Protein AF-A0A1W9RNM9-F1 (afdb_monomer_lite)

pLDDT: mean 80.74, std 15.36, range [33.16, 95.94]

Sequence (85 aa):
MGVPSFYWHLPIFFNIFQWDVDFFLDPQIGDEFEILFQREFESGIGKFCGYGKILYAAYHGRKNDFYAFFFITRLRKMGTALWIL

Foldseek 3Di:
DDDPLVVPCVVVLCVVCVVPDDPVPFDDPPKDKDWDWAFDADDDPRHTPHTDDTQKIWIRGPVDIDIDGDDDDDDDPDDDPPPDD

Structure (mmCIF, N/CA/C/O backbone):
data_AF-A0A1W9RNM9-F1
#
_entry.id   AF-A0A1W9RNM9-F1
#
loop_
_atom_site.group_PDB
_atom_site.id
_atom_site.type_symbol
_atom_site.label_atom_id
_atom_site.label_alt_id
_atom_site.label_comp_id
_atom_site.label_asym_id
_atom_site.label_entity_id
_atom_site.label_seq_id
_atom_site.pdbx_PDB_ins_code
_atom_site.Cartn_x
_atom_site.Cartn_y
_atom_site.Cartn_z
_atom_site.occupancy
_atom_si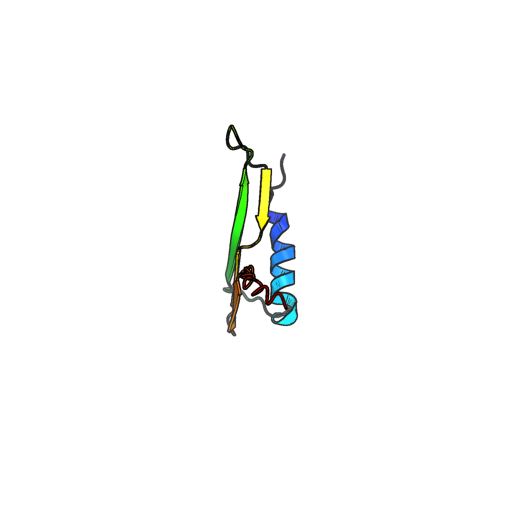te.B_iso_or_equiv
_atom_site.auth_seq_id
_atom_site.auth_comp_id
_atom_site.auth_asym_id
_atom_site.auth_atom_id
_atom_site.pdbx_PDB_model_num
ATOM 1 N N . MET A 1 1 ? 11.229 18.481 -15.572 1.00 33.16 1 MET A N 1
ATOM 2 C CA . MET A 1 1 ? 11.124 18.147 -14.136 1.00 33.16 1 MET A CA 1
ATOM 3 C C . MET A 1 1 ? 10.111 17.026 -14.006 1.00 33.16 1 MET A C 1
ATOM 5 O O . MET A 1 1 ? 8.929 17.273 -14.190 1.00 33.16 1 MET A O 1
ATOM 9 N N . GLY A 1 2 ? 10.576 15.784 -13.849 1.00 41.50 2 GLY A N 1
ATOM 10 C CA . GLY A 1 2 ? 9.688 14.633 -13.702 1.00 41.50 2 GLY A CA 1
ATOM 11 C C . GLY A 1 2 ? 9.037 14.679 -12.328 1.00 41.50 2 GLY A C 1
ATOM 12 O O . GLY A 1 2 ? 9.741 14.677 -11.321 1.00 41.50 2 GLY A O 1
ATOM 13 N N . VAL A 1 3 ? 7.711 14.761 -12.292 1.00 46.50 3 VAL A N 1
ATOM 14 C CA . VAL A 1 3 ? 6.936 14.537 -11.069 1.00 46.50 3 VAL A CA 1
ATOM 15 C C . VAL A 1 3 ? 7.366 13.171 -10.516 1.00 46.50 3 VAL A C 1
ATOM 17 O O . VAL A 1 3 ? 7.442 12.226 -11.310 1.00 46.50 3 VAL A O 1
ATOM 20 N N . PRO A 1 4 ? 7.707 13.024 -9.221 1.00 46.25 4 PRO A N 1
ATOM 21 C CA . PRO A 1 4 ? 8.084 11.726 -8.683 1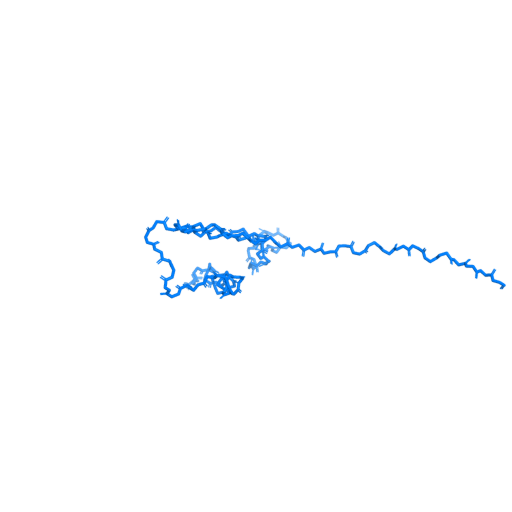.00 46.25 4 PRO A CA 1
ATOM 22 C C . PRO A 1 4 ? 6.975 10.720 -8.991 1.00 46.25 4 PRO A C 1
ATOM 24 O O . PRO A 1 4 ? 5.835 10.895 -8.567 1.00 46.25 4 PRO A O 1
ATOM 27 N N . SER A 1 5 ? 7.318 9.668 -9.736 1.00 53.62 5 SER A N 1
ATOM 28 C CA . SER A 1 5 ? 6.397 8.627 -10.223 1.00 53.62 5 SER A CA 1
ATOM 29 C C . SER A 1 5 ? 5.638 7.893 -9.090 1.00 53.62 5 SER A C 1
ATOM 31 O O .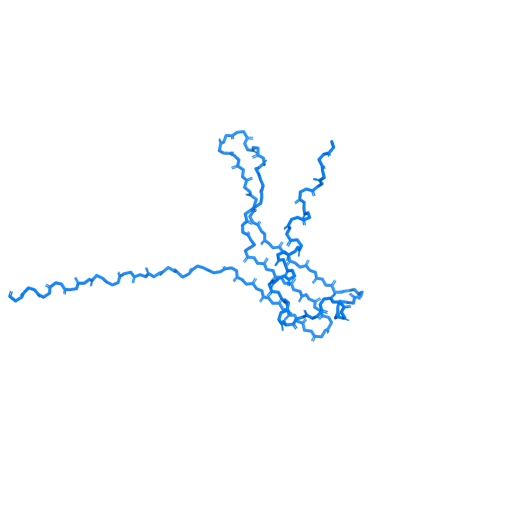 SER A 1 5 ? 4.779 7.057 -9.329 1.00 53.62 5 SER A O 1
ATOM 33 N N . PHE A 1 6 ? 5.931 8.196 -7.824 1.00 52.69 6 PHE A N 1
ATOM 34 C CA . PHE A 1 6 ? 5.367 7.544 -6.643 1.00 52.69 6 PHE A CA 1
ATOM 35 C C . PHE A 1 6 ? 3.846 7.740 -6.470 1.00 52.69 6 PHE A C 1
ATOM 37 O O . PHE A 1 6 ? 3.184 6.898 -5.869 1.00 52.69 6 PHE A O 1
ATOM 44 N N . TYR A 1 7 ? 3.263 8.805 -7.032 1.00 54.19 7 TYR A N 1
ATOM 45 C CA . TYR A 1 7 ? 1.841 9.139 -6.845 1.00 54.19 7 TYR A CA 1
ATOM 46 C C . TYR A 1 7 ? 0.845 8.196 -7.545 1.00 54.19 7 TYR A C 1
ATOM 48 O O . TYR A 1 7 ? -0.356 8.303 -7.307 1.00 54.19 7 TYR A O 1
ATOM 56 N N . TRP A 1 8 ? 1.307 7.244 -8.361 1.00 56.59 8 TRP A N 1
ATOM 57 C CA . TRP A 1 8 ? 0.421 6.342 -9.109 1.00 56.59 8 TRP A CA 1
ATOM 58 C C . TRP A 1 8 ? -0.098 5.135 -8.303 1.00 56.59 8 TRP A C 1
ATOM 60 O O . TRP A 1 8 ? -1.076 4.520 -8.722 1.00 56.59 8 TRP A O 1
ATOM 70 N N . HIS A 1 9 ? 0.482 4.811 -7.136 1.00 58.50 9 HIS A N 1
ATOM 71 C CA . HIS A 1 9 ? 0.047 3.653 -6.326 1.00 58.50 9 HIS A CA 1
ATOM 72 C C . HIS A 1 9 ? -0.839 3.983 -5.139 1.00 58.50 9 HIS A C 1
ATOM 74 O O . HIS A 1 9 ? -1.607 3.120 -4.721 1.00 58.50 9 HIS A O 1
ATOM 80 N N . LEU A 1 10 ? -0.772 5.209 -4.620 1.00 61.38 10 LEU A N 1
ATOM 81 C CA . LEU A 1 10 ? -1.647 5.630 -3.527 1.00 61.38 10 LEU A CA 1
ATOM 82 C C . LEU A 1 10 ? -3.137 5.425 -3.872 1.00 61.38 10 LEU A C 1
ATOM 84 O O . LEU A 1 10 ? -3.838 4.845 -3.048 1.00 61.38 10 LEU A O 1
ATOM 88 N N . PRO A 1 11 ? -3.627 5.739 -5.094 1.00 68.19 11 PRO A N 1
ATOM 89 C CA . PRO A 1 11 ? -5.020 5.462 -5.460 1.00 68.19 11 PRO A CA 1
ATOM 90 C C . PRO A 1 11 ? -5.372 3.968 -5.448 1.00 68.19 11 PRO A C 1
ATOM 92 O O . PRO A 1 11 ? -6.496 3.593 -5.126 1.00 68.19 11 PRO A O 1
ATOM 95 N N . ILE A 1 12 ? -4.415 3.104 -5.804 1.00 75.56 12 ILE A N 1
ATOM 96 C CA . ILE A 1 12 ? -4.621 1.651 -5.858 1.00 75.56 12 ILE A CA 1
ATOM 97 C C . ILE A 1 12 ? -4.658 1.076 -4.440 1.00 75.56 12 ILE A C 1
ATOM 99 O O . ILE A 1 12 ? -5.482 0.211 -4.165 1.00 75.56 12 ILE A O 1
ATOM 103 N N . PHE A 1 13 ? -3.824 1.588 -3.531 1.00 81.69 13 PHE A N 1
ATOM 104 C CA . PHE A 1 13 ? -3.866 1.226 -2.115 1.00 81.69 13 PHE A CA 1
ATOM 105 C C . PHE A 1 13 ? -5.238 1.507 -1.498 1.00 81.69 13 PHE A C 1
ATOM 107 O O . PHE A 1 13 ? -5.836 0.612 -0.906 1.00 81.69 13 PHE A O 1
ATOM 114 N N . PHE A 1 14 ? -5.770 2.718 -1.701 1.00 83.00 14 PHE A N 1
ATOM 115 C CA . PHE A 1 14 ? -7.099 3.076 -1.201 1.00 83.00 14 PHE A CA 1
ATOM 116 C C . PHE A 1 14 ? -8.179 2.126 -1.730 1.00 83.00 14 PHE A C 1
ATOM 118 O O . PHE A 1 14 ? -9.055 1.713 -0.981 1.00 83.00 14 PHE A O 1
ATOM 125 N N . ASN A 1 15 ? -8.083 1.712 -2.996 1.00 84.44 15 ASN A N 1
ATOM 126 C CA . ASN A 1 15 ? -9.033 0.783 -3.610 1.00 84.44 15 ASN A CA 1
ATOM 127 C C . ASN A 1 15 ? -9.014 -0.615 -2.955 1.00 84.44 15 ASN A C 1
ATOM 129 O O . ASN A 1 15 ? -10.069 -1.232 -2.820 1.00 84.44 15 ASN A O 1
ATOM 133 N N . ILE A 1 16 ? -7.840 -1.091 -2.514 1.00 89.50 16 ILE A N 1
ATOM 134 C CA . ILE A 1 16 ? -7.676 -2.405 -1.864 1.00 89.50 16 ILE A CA 1
ATOM 135 C C . ILE A 1 16 ? -8.459 -2.480 -0.546 1.00 89.50 16 ILE A C 1
ATOM 137 O O . ILE A 1 16 ? -9.085 -3.501 -0.283 1.00 89.50 16 ILE A O 1
ATOM 141 N N . PHE A 1 17 ? -8.450 -1.409 0.249 1.00 90.62 17 PHE A N 1
ATOM 142 C CA . PHE A 1 17 ? -9.008 -1.397 1.608 1.00 90.62 17 PHE A CA 1
ATOM 143 C C . PHE A 1 17 ? -10.307 -0.594 1.755 1.00 90.62 17 PHE A C 1
ATOM 145 O O . PHE A 1 17 ? -10.849 -0.527 2.852 1.00 90.62 17 PHE A O 1
ATOM 152 N N . GLN A 1 18 ? -10.837 0.001 0.679 1.0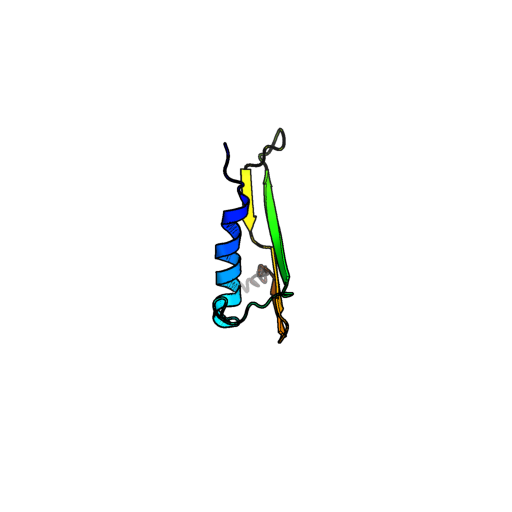0 86.69 18 GLN A N 1
ATOM 153 C CA . GLN A 1 18 ? -12.024 0.876 0.733 1.00 86.69 18 GLN A CA 1
ATOM 154 C C . GLN A 1 18 ? -13.264 0.232 1.373 1.00 86.69 18 GLN A C 1
ATOM 156 O O . GLN A 1 18 ? -14.160 0.936 1.823 1.00 86.69 18 GLN A O 1
ATOM 161 N N . TRP A 1 19 ? -13.358 -1.100 1.334 1.00 86.50 19 TRP A N 1
ATOM 162 C CA . TRP A 1 19 ? -14.491 -1.837 1.890 1.00 86.50 19 TRP A CA 1
ATOM 163 C C . TRP A 1 19 ? -14.390 -1.989 3.409 1.00 86.50 19 TRP A C 1
ATOM 165 O O . TRP A 1 19 ? -15.416 -2.120 4.071 1.00 86.50 19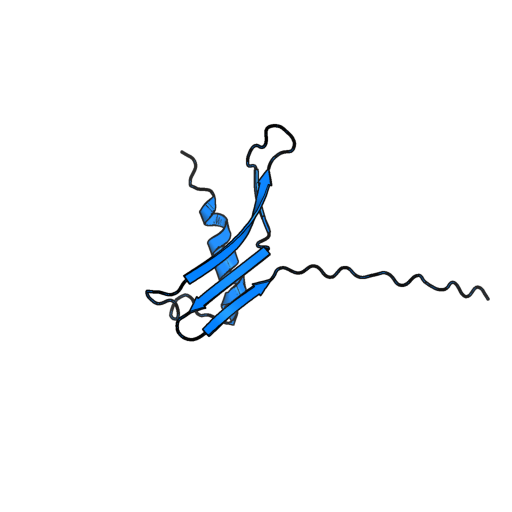 TRP A O 1
ATOM 175 N N . ASP A 1 20 ? -13.168 -1.959 3.942 1.00 88.50 20 ASP A N 1
ATOM 176 C CA . ASP A 1 20 ? -12.858 -2.257 5.340 1.00 88.50 20 ASP A CA 1
ATOM 177 C C . ASP A 1 20 ? -12.466 -1.007 6.145 1.00 88.50 20 ASP A C 1
ATOM 179 O O . ASP A 1 20 ? -12.601 -1.001 7.369 1.00 88.50 20 ASP A O 1
ATOM 183 N N . VAL A 1 21 ? -11.991 0.049 5.472 1.00 87.56 21 VAL A N 1
ATOM 184 C CA . VAL A 1 21 ? -11.468 1.277 6.087 1.00 87.56 21 VAL A CA 1
ATOM 185 C C . VAL A 1 21 ? -12.058 2.509 5.405 1.00 87.56 21 VAL A C 1
ATOM 187 O O . VAL A 1 21 ? -11.927 2.683 4.189 1.00 87.56 21 VAL A O 1
ATOM 190 N N . ASP A 1 22 ? -12.642 3.414 6.192 1.00 88.88 22 ASP A N 1
ATOM 191 C CA . ASP A 1 22 ? -13.038 4.737 5.714 1.00 88.88 22 ASP A CA 1
ATOM 192 C C . ASP A 1 22 ? -11.851 5.698 5.832 1.00 88.88 22 ASP A C 1
ATOM 194 O O . ASP A 1 22 ? -11.612 6.328 6.863 1.00 88.88 22 ASP A O 1
ATOM 198 N N . PHE A 1 23 ? -11.096 5.846 4.746 1.00 86.00 23 PHE A N 1
ATOM 199 C CA . PHE A 1 23 ? -9.896 6.686 4.722 1.00 86.00 23 PHE A CA 1
ATOM 200 C C . PHE A 1 23 ? -10.144 8.191 4.906 1.00 86.00 23 PHE A C 1
ATOM 202 O O . PHE A 1 23 ? -9.178 8.944 5.040 1.00 86.00 23 PHE A O 1
ATOM 209 N N . PHE A 1 24 ? -11.398 8.651 4.929 1.00 87.19 24 PHE A N 1
ATOM 210 C CA . PHE A 1 24 ? -11.720 10.035 5.280 1.00 87.19 24 PHE A CA 1
ATOM 211 C C . PHE A 1 24 ? -11.886 10.240 6.790 1.00 87.19 24 PHE A C 1
ATOM 213 O O . PHE A 1 24 ? -11.775 11.378 7.251 1.00 87.19 24 PHE A O 1
ATOM 220 N N . LEU A 1 25 ? -12.151 9.175 7.552 1.00 89.31 25 LEU A N 1
ATOM 221 C CA . LEU A 1 25 ? -12.499 9.252 8.976 1.00 89.31 25 LEU A CA 1
ATOM 222 C C . LEU A 1 25 ? -11.552 8.468 9.887 1.00 89.31 25 LEU A C 1
ATOM 224 O O . LEU A 1 25 ? -11.301 8.892 11.015 1.00 89.31 25 LEU A O 1
ATOM 228 N N . ASP A 1 26 ? -11.060 7.324 9.424 1.00 89.31 26 ASP A N 1
ATOM 229 C CA . ASP A 1 26 ? -10.297 6.384 10.240 1.00 89.31 26 ASP A CA 1
ATOM 230 C C . ASP A 1 26 ? -8.817 6.760 10.435 1.00 89.31 26 ASP A C 1
ATOM 232 O O . ASP A 1 26 ? -8.351 6.587 11.566 1.00 89.31 26 ASP A O 1
ATOM 236 N N . PRO A 1 27 ? -8.083 7.307 9.436 1.00 90.69 27 PRO A N 1
ATOM 237 C CA . PRO A 1 27 ? -6.667 7.626 9.595 1.00 90.69 27 PRO A CA 1
ATOM 238 C C . PRO A 1 27 ? -6.390 8.644 10.704 1.00 90.69 27 PRO A C 1
ATOM 240 O O . PRO A 1 27 ? -6.919 9.758 10.714 1.00 90.69 27 PRO A O 1
ATOM 243 N N . GLN A 1 28 ? -5.498 8.277 11.619 1.00 92.06 28 GLN A N 1
ATOM 244 C CA . GLN A 1 28 ? -5.056 9.095 12.745 1.00 92.06 28 GLN A CA 1
ATOM 245 C C . GLN A 1 28 ? -3.543 9.318 12.711 1.00 92.06 28 GLN A C 1
ATOM 247 O O . GLN A 1 28 ? -2.780 8.611 12.053 1.00 92.06 28 GLN A O 1
ATOM 252 N N . ILE A 1 29 ? -3.091 10.332 13.453 1.00 92.56 29 ILE A N 1
ATOM 253 C CA . ILE A 1 29 ? -1.660 10.562 13.661 1.00 92.56 29 ILE A CA 1
ATOM 254 C C . ILE A 1 29 ? -1.063 9.326 14.339 1.00 92.56 29 ILE A C 1
ATOM 256 O O . ILE A 1 29 ? -1.474 8.971 15.444 1.00 92.56 29 ILE A O 1
ATOM 260 N N . GLY A 1 30 ? -0.066 8.729 13.688 1.00 92.50 30 GLY A N 1
ATOM 261 C CA . GLY A 1 30 ? 0.631 7.537 14.168 1.00 92.50 30 GLY A CA 1
ATOM 262 C C . GLY A 1 30 ? 0.238 6.247 13.455 1.00 92.50 30 GLY A C 1
ATOM 263 O O . GLY A 1 30 ? 0.921 5.252 13.660 1.00 92.50 30 GLY A O 1
ATOM 264 N N . ASP A 1 31 ? -0.797 6.259 12.611 1.00 93.69 31 ASP A N 1
ATOM 265 C CA . ASP A 1 31 ? -1.077 5.117 11.744 1.00 93.69 31 ASP A CA 1
ATOM 266 C C . ASP A 1 31 ? -0.024 5.004 10.631 1.00 93.69 31 ASP A C 1
ATOM 268 O O . ASP A 1 31 ? 0.502 6.012 10.138 1.00 93.69 31 ASP A O 1
ATOM 272 N N . GLU A 1 32 ? 0.249 3.774 10.200 1.00 92.94 32 GLU A N 1
ATOM 273 C CA . GLU A 1 32 ? 1.278 3.477 9.203 1.00 92.94 32 GLU A CA 1
ATOM 274 C C . GLU A 1 32 ? 0.700 2.781 7.967 1.00 92.94 32 GLU A C 1
ATOM 276 O O . GLU A 1 32 ? -0.191 1.934 8.041 1.00 92.94 32 GLU A O 1
ATOM 281 N N . PHE A 1 33 ? 1.244 3.139 6.804 1.00 91.25 33 PHE A N 1
ATOM 282 C CA . PHE A 1 33 ? 0.893 2.549 5.516 1.00 91.25 33 PHE A CA 1
ATOM 283 C C . PHE A 1 33 ? 2.116 1.844 4.936 1.00 91.25 33 PHE A C 1
ATOM 285 O O . PHE A 1 33 ? 3.138 2.479 4.664 1.00 91.25 33 PHE A O 1
ATOM 292 N N . GLU A 1 34 ? 1.999 0.545 4.681 1.00 92.88 34 GLU A N 1
ATOM 293 C CA . GLU A 1 34 ? 3.051 -0.258 4.063 1.00 92.88 34 GLU A CA 1
ATOM 294 C C . GLU A 1 34 ? 2.618 -0.747 2.684 1.00 92.88 34 GLU A C 1
ATOM 296 O O . GLU A 1 34 ? 1.514 -1.259 2.503 1.00 92.88 34 GLU A O 1
ATOM 301 N N . ILE A 1 35 ? 3.502 -0.625 1.689 1.00 91.00 35 ILE A N 1
ATOM 302 C CA . ILE A 1 35 ? 3.236 -1.097 0.325 1.00 91.00 35 ILE A CA 1
ATOM 303 C C . ILE A 1 35 ? 4.499 -1.732 -0.253 1.00 91.00 35 ILE A C 1
ATOM 305 O O . ILE A 1 35 ? 5.548 -1.094 -0.343 1.00 91.00 35 ILE A O 1
ATOM 309 N N . LEU A 1 36 ? 4.374 -2.970 -0.730 1.00 92.62 36 LEU A N 1
ATOM 310 C CA . LEU A 1 36 ? 5.372 -3.644 -1.555 1.00 92.62 36 LEU A CA 1
ATOM 311 C C . LEU A 1 36 ? 4.846 -3.752 -2.983 1.00 92.62 36 LEU A C 1
ATOM 313 O O . LEU A 1 36 ? 3.799 -4.350 -3.226 1.00 92.62 36 LEU A O 1
ATOM 317 N N . PHE A 1 37 ? 5.592 -3.224 -3.947 1.00 91.12 37 PHE A N 1
ATOM 318 C CA . PHE A 1 37 ? 5.201 -3.222 -5.354 1.00 91.12 37 PHE A CA 1
ATOM 319 C C . PHE A 1 37 ? 6.376 -3.566 -6.267 1.00 91.12 37 PHE A C 1
ATOM 321 O O . PHE A 1 37 ? 7.548 -3.436 -5.907 1.00 91.12 37 PHE A O 1
ATOM 328 N N . GLN A 1 38 ? 6.053 -4.000 -7.480 1.00 90.19 38 GLN A N 1
ATOM 329 C CA . GLN A 1 38 ? 7.039 -4.299 -8.509 1.00 90.19 38 GLN A CA 1
ATOM 330 C C . GLN A 1 38 ? 7.544 -3.014 -9.166 1.00 90.19 38 GLN A C 1
ATOM 332 O O . GLN A 1 38 ? 6.759 -2.151 -9.554 1.00 90.19 38 GLN A O 1
ATOM 337 N N . ARG A 1 39 ? 8.863 -2.909 -9.339 1.00 88.56 39 ARG A N 1
ATOM 338 C CA . ARG A 1 39 ? 9.493 -1.925 -10.227 1.00 88.56 39 ARG A CA 1
ATOM 339 C C . ARG A 1 39 ? 9.882 -2.628 -11.515 1.00 88.56 39 ARG A C 1
ATOM 341 O O . ARG A 1 39 ? 10.538 -3.665 -11.466 1.00 88.56 39 ARG A O 1
ATOM 348 N N . GLU A 1 40 ? 9.481 -2.062 -12.640 1.00 87.69 40 GLU A N 1
ATOM 349 C CA . GLU A 1 40 ? 9.773 -2.600 -13.960 1.00 87.69 40 GLU A CA 1
ATOM 350 C C . GLU A 1 40 ? 10.924 -1.824 -14.593 1.00 87.69 40 GLU A C 1
ATOM 352 O O . GLU A 1 40 ? 10.981 -0.590 -14.547 1.00 87.69 40 GLU A O 1
ATOM 357 N N . PHE A 1 41 ? 11.854 -2.573 -15.175 1.00 87.38 41 PHE A N 1
ATOM 358 C CA . PHE A 1 41 ? 13.043 -2.047 -15.824 1.00 87.38 41 PHE A CA 1
ATOM 359 C C . PHE A 1 41 ? 13.164 -2.640 -17.222 1.00 87.38 41 PHE A C 1
ATOM 361 O O . PHE A 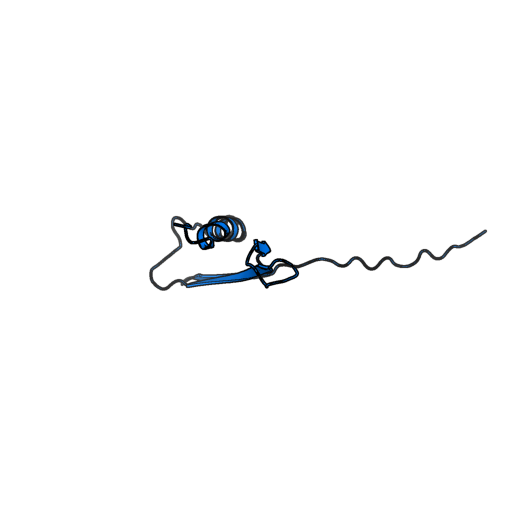1 41 ? 12.851 -3.810 -17.448 1.00 87.38 41 PHE A O 1
ATOM 368 N N . GLU A 1 42 ? 13.643 -1.825 -18.150 1.00 86.50 42 GLU A N 1
ATOM 369 C CA . GLU A 1 42 ? 13.894 -2.224 -19.526 1.00 86.50 42 GLU A CA 1
ATOM 370 C C . GLU A 1 42 ? 15.015 -3.265 -19.555 1.00 86.50 42 GLU A C 1
ATOM 372 O O . GLU A 1 42 ? 16.050 -3.114 -18.895 1.00 86.50 42 GLU A O 1
ATOM 377 N N . SER A 1 43 ? 14.823 -4.314 -20.356 1.00 75.81 43 SER A N 1
ATOM 378 C CA . SER A 1 43 ? 15.869 -5.299 -20.620 1.00 75.81 43 SER A CA 1
ATOM 379 C C . SER A 1 43 ? 17.031 -4.608 -21.342 1.00 75.81 43 SER A C 1
ATOM 381 O O . SER A 1 43 ? 16.901 -4.230 -22.504 1.00 75.81 43 SER A O 1
ATOM 383 N N . GLY A 1 44 ? 18.157 -4.406 -20.652 1.00 79.69 44 GLY A N 1
ATOM 384 C CA . GLY A 1 44 ? 19.312 -3.663 -21.164 1.00 79.69 44 GLY A CA 1
ATOM 385 C C . GLY A 1 44 ? 20.012 -2.862 -20.067 1.00 79.69 44 GLY A C 1
ATOM 386 O O . GLY A 1 44 ? 20.376 -3.415 -19.036 1.00 79.69 44 GLY A O 1
ATOM 387 N N . ILE A 1 45 ? 20.174 -1.548 -20.268 1.00 75.38 45 ILE A N 1
ATOM 388 C CA . ILE A 1 45 ? 20.880 -0.611 -19.360 1.00 75.38 45 ILE A CA 1
ATOM 389 C C . ILE A 1 45 ? 20.177 -0.460 -17.983 1.00 75.38 45 ILE A C 1
ATOM 391 O O . ILE A 1 45 ? 20.646 0.271 -17.115 1.00 75.38 45 ILE A O 1
ATOM 395 N N . GLY A 1 46 ? 19.069 -1.172 -17.738 1.00 83.56 46 GLY A N 1
ATOM 396 C CA . GLY A 1 46 ? 18.356 -1.135 -16.459 1.00 83.56 46 GLY A CA 1
ATOM 397 C C . GLY A 1 46 ? 17.611 0.181 -16.251 1.00 83.56 46 GLY A C 1
ATOM 398 O O . GLY A 1 46 ? 17.505 0.676 -15.131 1.00 83.56 46 GLY A O 1
ATOM 399 N N . LYS A 1 47 ? 17.113 0.785 -17.335 1.00 87.75 47 LYS A N 1
ATOM 400 C CA . LYS A 1 47 ? 16.320 2.011 -17.257 1.00 87.75 47 LYS A CA 1
ATOM 401 C C . LYS A 1 47 ? 14.968 1.705 -16.614 1.00 87.75 47 LYS A C 1
ATOM 403 O O . LYS A 1 47 ? 14.294 0.761 -17.010 1.00 87.75 47 LYS A O 1
ATOM 408 N N . PHE A 1 48 ? 14.575 2.506 -15.627 1.00 85.88 48 PHE A N 1
ATOM 409 C CA . PHE A 1 48 ? 13.269 2.393 -14.979 1.00 85.88 48 PHE A CA 1
ATOM 410 C C . PHE A 1 48 ? 12.143 2.703 -15.976 1.00 85.88 48 PHE A C 1
ATOM 412 O O . PHE A 1 48 ? 12.121 3.788 -16.563 1.00 85.88 48 PHE A O 1
ATOM 419 N N . CYS A 1 49 ? 11.220 1.759 -16.147 1.00 85.50 49 CYS A N 1
ATOM 420 C CA . CYS A 1 49 ? 10.083 1.863 -17.068 1.00 85.50 49 CYS A CA 1
ATOM 421 C C . CYS A 1 49 ? 8.797 2.260 -16.355 1.00 85.50 49 CYS A C 1
ATOM 423 O O . CYS A 1 49 ? 7.920 2.878 -16.954 1.00 85.50 49 CYS A O 1
ATOM 425 N N . GLY A 1 50 ? 8.688 1.925 -15.074 1.00 82.38 50 GLY A N 1
ATOM 426 C CA . GLY A 1 50 ? 7.490 2.183 -14.305 1.00 82.38 50 GLY A CA 1
ATOM 427 C C . GLY A 1 50 ? 7.319 1.166 -13.200 1.00 82.38 50 GLY A C 1
ATOM 428 O O . GLY A 1 50 ? 8.252 0.483 -12.776 1.00 82.38 50 GLY A O 1
ATOM 429 N N . TYR A 1 51 ? 6.093 1.081 -12.726 1.00 84.31 51 TYR A N 1
ATOM 430 C CA . TYR A 1 51 ? 5.740 0.202 -11.639 1.00 84.31 51 TYR A CA 1
ATOM 431 C C . TYR A 1 51 ? 4.673 -0.787 -12.089 1.00 84.31 51 TYR A C 1
ATOM 433 O O . TYR A 1 51 ? 3.745 -0.425 -12.811 1.00 84.31 51 TYR A O 1
ATOM 441 N N . GLY A 1 52 ? 4.826 -2.026 -11.638 1.00 86.12 52 GLY A N 1
ATOM 442 C CA . GLY A 1 52 ? 3.911 -3.119 -11.914 1.00 86.12 52 GLY A CA 1
ATOM 443 C C . GLY A 1 52 ? 2.909 -3.312 -10.779 1.00 86.12 52 GLY A C 1
ATOM 444 O O . GLY A 1 52 ? 2.330 -2.368 -10.238 1.00 86.12 52 GLY A O 1
ATOM 445 N N . LYS A 1 53 ? 2.695 -4.573 -10.405 1.00 88.81 53 LYS A N 1
ATOM 446 C CA . LYS A 1 53 ? 1.675 -4.959 -9.425 1.00 88.81 53 LYS A CA 1
ATOM 447 C C . LYS A 1 53 ? 2.081 -4.589 -8.000 1.00 88.81 53 LYS A C 1
ATOM 449 O O . LYS A 1 53 ? 3.254 -4.691 -7.635 1.00 88.81 53 LYS A O 1
ATOM 454 N N . ILE A 1 54 ? 1.087 -4.258 -7.177 1.00 90.75 54 ILE A N 1
ATOM 455 C CA . ILE A 1 54 ? 1.220 -4.304 -5.718 1.00 90.75 54 ILE A CA 1
ATOM 456 C C . ILE A 1 54 ? 1.225 -5.779 -5.317 1.00 90.75 54 ILE A C 1
ATOM 458 O O . ILE A 1 54 ? 0.336 -6.529 -5.710 1.00 90.75 54 ILE A O 1
ATOM 462 N N . LEU A 1 55 ? 2.260 -6.196 -4.597 1.00 94.19 55 LEU A N 1
ATOM 463 C CA . LEU A 1 55 ? 2.444 -7.563 -4.111 1.00 94.19 55 LEU A CA 1
ATOM 464 C C . LEU A 1 55 ? 1.915 -7.728 -2.688 1.00 94.19 55 LEU A C 1
ATOM 466 O O . LEU A 1 55 ? 1.405 -8.790 -2.337 1.00 94.19 55 LEU A O 1
ATOM 470 N N . TYR A 1 56 ? 2.041 -6.672 -1.893 1.00 95.06 56 TYR A N 1
ATOM 471 C CA . TYR A 1 56 ? 1.555 -6.607 -0.527 1.00 95.06 56 TYR A CA 1
ATOM 472 C C . TYR A 1 56 ? 1.182 -5.169 -0.180 1.00 95.06 56 TYR A C 1
ATOM 474 O O . TYR A 1 56 ? 1.823 -4.224 -0.649 1.00 95.06 56 TYR A O 1
ATOM 482 N N . ALA A 1 57 ? 0.152 -5.024 0.640 1.00 94.31 57 ALA A N 1
ATOM 483 C CA . ALA A 1 57 ? -0.229 -3.765 1.249 1.00 94.31 57 ALA A CA 1
ATOM 484 C C . ALA A 1 57 ? -0.674 -4.018 2.691 1.00 94.31 57 ALA A C 1
ATOM 486 O O . ALA A 1 57 ? -1.324 -5.031 2.958 1.00 94.31 57 ALA A O 1
ATOM 487 N N . ALA A 1 58 ? -0.357 -3.091 3.589 1.00 95.25 58 ALA A N 1
ATOM 488 C CA . ALA A 1 58 ? -0.910 -3.071 4.930 1.00 95.25 58 ALA A CA 1
ATOM 489 C C . ALA A 1 58 ? -1.239 -1.659 5.403 1.00 95.25 58 ALA A C 1
ATOM 491 O O . ALA A 1 58 ? -0.604 -0.679 5.003 1.00 95.25 58 ALA A O 1
ATOM 492 N N . TYR A 1 59 ? -2.251 -1.590 6.256 1.00 94.50 59 TYR A N 1
ATOM 493 C CA . TYR A 1 59 ? -2.601 -0.421 7.043 1.00 94.50 59 TYR A CA 1
ATOM 494 C C . TYR A 1 59 ? -2.553 -0.830 8.511 1.00 94.50 59 TYR A C 1
ATOM 496 O O . TYR A 1 59 ? -3.336 -1.683 8.930 1.00 94.50 59 TYR A O 1
ATOM 504 N N . HIS A 1 60 ? -1.629 -0.237 9.262 1.00 94.94 60 HIS A N 1
ATOM 505 C CA . HIS A 1 60 ? -1.510 -0.426 10.705 1.00 94.94 60 HIS A CA 1
ATOM 506 C C . HIS A 1 60 ? -2.220 0.734 11.382 1.00 94.94 60 HIS A C 1
ATOM 508 O O . HIS A 1 60 ? -1.671 1.832 11.512 1.00 94.94 60 HIS A O 1
ATOM 514 N N . GLY A 1 61 ? -3.486 0.509 11.718 1.00 91.06 61 GLY A N 1
ATOM 515 C CA . GLY A 1 61 ? -4.336 1.504 12.347 1.00 91.06 61 GLY A CA 1
ATOM 516 C C . GLY A 1 61 ? -4.427 1.275 13.848 1.00 91.06 61 GLY A C 1
ATOM 517 O O . GLY A 1 61 ? -4.392 0.147 14.333 1.00 91.06 61 GLY A O 1
ATOM 518 N N . ARG A 1 62 ? -4.680 2.338 14.614 1.00 86.25 62 ARG A N 1
ATOM 519 C CA . ARG A 1 62 ? -4.875 2.230 16.073 1.00 86.25 62 ARG A CA 1
ATOM 520 C C . ARG A 1 62 ? -5.902 1.171 16.509 1.00 86.25 62 ARG A C 1
ATOM 522 O O . ARG A 1 62 ? -5.785 0.622 17.604 1.00 86.25 62 ARG A O 1
ATOM 529 N N . LYS A 1 63 ? -6.962 0.963 15.718 1.00 85.38 63 LYS A N 1
ATOM 530 C CA . LYS A 1 63 ? -8.036 0.010 16.043 1.00 85.38 63 LYS A CA 1
ATOM 531 C C . LYS A 1 63 ? -7.708 -1.412 15.603 1.00 85.38 63 LYS A C 1
ATOM 533 O O . LYS A 1 63 ? -8.010 -2.326 16.357 1.00 85.38 63 LYS A O 1
ATOM 538 N N . ASN A 1 64 ? -7.187 -1.572 14.389 1.00 89.81 64 ASN A N 1
ATOM 539 C CA . ASN A 1 64 ? -6.957 -2.852 13.729 1.00 89.81 64 ASN A CA 1
ATOM 540 C C . ASN A 1 64 ? -5.887 -2.697 12.647 1.00 89.81 64 ASN A C 1
ATOM 542 O O . ASN A 1 64 ? -5.793 -1.642 12.014 1.00 89.81 64 ASN A O 1
ATOM 546 N N . ASP A 1 65 ? -5.207 -3.807 12.375 1.00 94.50 65 ASP A N 1
ATOM 547 C CA . ASP A 1 65 ? -4.298 -3.942 11.246 1.00 94.50 65 ASP A CA 1
ATOM 548 C C . ASP A 1 65 ? -5.001 -4.665 10.095 1.00 94.50 65 ASP A C 1
ATOM 550 O O . ASP A 1 65 ? -5.689 -5.675 10.292 1.00 94.50 65 ASP A O 1
ATOM 554 N N . PHE A 1 66 ? -4.809 -4.160 8.881 1.00 94.88 66 PHE A N 1
ATOM 555 C CA . PHE A 1 66 ? -5.362 -4.737 7.662 1.00 94.88 66 PHE A CA 1
ATOM 556 C C . PHE A 1 66 ? -4.236 -5.126 6.717 1.00 94.88 66 PHE A C 1
ATOM 558 O O . PHE A 1 66 ? -3.317 -4.344 6.485 1.00 94.88 66 PHE A O 1
ATOM 565 N N . TYR A 1 67 ? -4.335 -6.321 6.131 1.00 95.94 67 TYR A N 1
ATOM 566 C CA . TYR A 1 67 ? -3.312 -6.879 5.252 1.00 95.94 67 TYR A CA 1
ATOM 567 C C . TYR A 1 67 ? -3.928 -7.373 3.949 1.00 95.94 67 TYR A C 1
ATOM 569 O O . TYR A 1 67 ? -4.956 -8.051 3.947 1.00 95.94 67 TYR A O 1
ATOM 577 N N . ALA A 1 68 ? -3.249 -7.103 2.842 1.00 94.94 68 ALA A N 1
ATOM 578 C CA . ALA A 1 68 ? -3.603 -7.606 1.528 1.00 94.94 68 ALA A CA 1
ATOM 579 C C . ALA A 1 68 ? -2.380 -8.226 0.853 1.00 94.94 68 ALA A C 1
ATOM 581 O O . ALA A 1 68 ? -1.303 -7.630 0.802 1.00 94.94 68 ALA A O 1
ATOM 582 N N . PHE A 1 69 ? -2.568 -9.418 0.288 1.00 95.12 69 PHE A N 1
ATOM 583 C CA . PHE A 1 69 ? -1.528 -10.159 -0.419 1.00 95.12 69 PHE A CA 1
ATOM 584 C C . PHE A 1 69 ? -1.981 -10.456 -1.841 1.00 95.12 69 PHE A C 1
ATOM 586 O O . PHE A 1 69 ? -3.047 -11.033 -2.066 1.00 95.12 69 PHE A O 1
ATOM 593 N N . PHE A 1 70 ? -1.152 -10.094 -2.816 1.00 93.31 70 PHE A N 1
ATOM 594 C CA . PHE A 1 70 ? -1.396 -10.476 -4.195 1.00 93.31 70 PHE A CA 1
ATOM 595 C C . PHE A 1 70 ? -1.161 -11.974 -4.366 1.00 93.31 70 PHE A C 1
ATOM 597 O O . PHE A 1 70 ? -0.074 -12.484 -4.088 1.00 93.31 70 PHE A O 1
ATOM 604 N N . PHE A 1 71 ? -2.165 -12.677 -4.884 1.00 92.56 71 PHE A N 1
ATOM 605 C CA . PHE A 1 71 ? -2.070 -14.105 -5.143 1.00 92.56 71 PHE A CA 1
ATOM 606 C C . PHE A 1 71 ? -2.526 -14.433 -6.566 1.00 92.56 71 PHE A C 1
ATOM 608 O O . PHE A 1 71 ? -3.448 -13.829 -7.112 1.00 92.56 71 PHE A O 1
ATOM 615 N N . ILE A 1 72 ? -1.866 -15.419 -7.172 1.00 90.69 72 ILE A N 1
ATOM 616 C CA . ILE A 1 72 ? -2.266 -15.999 -8.453 1.00 90.69 72 ILE A CA 1
ATOM 617 C C . ILE A 1 72 ? -2.551 -17.477 -8.215 1.00 90.69 72 ILE A C 1
ATOM 619 O O . ILE A 1 72 ? -1.659 -18.235 -7.831 1.00 90.69 72 ILE A O 1
ATOM 623 N N . THR A 1 73 ? -3.780 -17.906 -8.504 1.00 89.69 73 THR A N 1
ATOM 624 C CA . THR A 1 73 ? -4.104 -19.335 -8.536 1.00 89.69 73 THR A CA 1
ATOM 625 C C . THR A 1 73 ? -3.446 -19.971 -9.752 1.00 89.69 73 THR A C 1
ATOM 627 O O . THR A 1 73 ? -3.793 -19.658 -10.891 1.00 89.69 73 THR A O 1
ATOM 630 N N . ARG A 1 74 ? -2.538 -20.925 -9.536 1.00 84.12 74 ARG A N 1
ATOM 631 C CA . ARG A 1 74 ? -2.057 -21.791 -10.615 1.00 84.12 74 ARG A CA 1
ATOM 632 C C . ARG A 1 74 ? -2.935 -23.037 -10.679 1.00 84.12 74 ARG A C 1
ATOM 634 O O . ARG A 1 74 ? -2.699 -24.002 -9.958 1.00 84.12 74 ARG A O 1
ATOM 641 N N . LEU A 1 75 ? -3.952 -23.017 -11.541 1.00 80.81 75 LEU A N 1
ATOM 642 C CA . LEU A 1 75 ? -4.771 -24.203 -11.796 1.00 80.81 75 LEU A CA 1
ATOM 643 C C . LEU A 1 75 ? -3.893 -25.298 -12.412 1.00 80.81 75 LEU A C 1
ATOM 645 O O . LEU A 1 75 ? -3.392 -25.168 -13.531 1.00 80.81 75 LEU A O 1
ATOM 649 N N . ARG A 1 76 ? -3.689 -26.390 -11.674 1.00 75.31 76 ARG A N 1
ATOM 650 C CA . ARG A 1 76 ? -3.039 -27.587 -12.203 1.00 75.31 76 ARG A CA 1
ATOM 651 C C . ARG A 1 76 ? -4.083 -28.343 -13.024 1.00 75.31 76 ARG A C 1
ATOM 653 O O . ARG A 1 76 ? -5.016 -28.901 -12.457 1.00 75.31 76 ARG A O 1
ATOM 660 N N . LYS A 1 77 ? -3.947 -28.360 -14.355 1.00 66.62 77 LYS A N 1
ATOM 661 C CA . LYS A 1 77 ? -4.732 -29.274 -15.201 1.00 66.62 77 LYS A CA 1
ATOM 662 C C . LYS A 1 77 ? -4.443 -30.709 -14.744 1.00 66.62 77 LYS A C 1
ATOM 664 O O . LYS A 1 77 ? -3.319 -31.182 -14.903 1.00 66.62 77 LYS A O 1
ATOM 669 N N . MET A 1 78 ? -5.433 -31.389 -14.167 1.00 59.97 78 MET A N 1
ATOM 670 C CA . MET A 1 78 ? -5.413 -32.848 -14.072 1.00 59.97 78 MET A CA 1
ATOM 671 C C . MET A 1 78 ? -5.536 -33.383 -15.497 1.00 59.97 78 MET A C 1
ATOM 673 O O . MET A 1 78 ? -6.453 -33.005 -16.225 1.00 59.97 78 MET A O 1
ATOM 677 N N . GLY A 1 79 ? -4.557 -34.185 -15.917 1.00 63.38 79 GLY A N 1
ATOM 678 C CA . GLY A 1 79 ? -4.579 -34.829 -17.223 1.00 63.38 79 GLY A CA 1
ATOM 679 C C . GLY A 1 79 ? -5.855 -35.647 -17.366 1.00 63.38 79 GLY A C 1
ATOM 680 O O . GLY A 1 79 ? -6.195 -36.441 -16.491 1.00 63.38 79 GLY A O 1
ATOM 681 N N . THR A 1 80 ? -6.578 -35.415 -18.454 1.00 63.09 80 THR A N 1
ATOM 682 C CA . THR A 1 80 ? -7.727 -36.220 -18.852 1.00 63.09 80 THR A CA 1
ATOM 683 C C . THR A 1 80 ? -7.255 -37.653 -19.081 1.00 63.09 80 THR A C 1
ATOM 685 O O . THR A 1 80 ? -6.471 -37.904 -19.997 1.00 63.09 80 THR A O 1
ATOM 688 N N . ALA A 1 81 ? -7.716 -38.586 -18.245 1.00 58.88 81 ALA A N 1
ATOM 689 C CA . ALA A 1 81 ? -7.644 -40.008 -18.539 1.00 58.88 81 ALA A CA 1
ATOM 690 C C . ALA A 1 81 ? -8.533 -40.268 -19.761 1.00 58.88 81 ALA A C 1
ATOM 692 O O . ALA A 1 81 ? -9.759 -40.170 -19.692 1.00 58.88 81 ALA A O 1
ATOM 693 N N . LEU A 1 82 ? -7.886 -40.509 -20.897 1.00 55.56 82 LEU A N 1
ATOM 694 C CA . LEU A 1 82 ? -8.522 -40.888 -22.145 1.00 55.56 82 LEU A CA 1
ATOM 695 C C . LEU A 1 82 ? -8.996 -42.342 -21.996 1.00 55.56 82 LEU A C 1
ATOM 697 O O . LEU A 1 82 ? -8.243 -43.278 -22.245 1.00 55.56 82 LEU A O 1
ATOM 701 N N . TRP A 1 83 ? -10.228 -42.534 -21.530 1.00 51.38 83 TRP A N 1
ATOM 702 C CA . TRP A 1 83 ? -10.922 -43.813 -21.657 1.00 51.38 83 TRP A CA 1
ATOM 703 C C . TRP A 1 83 ? -11.411 -43.916 -23.104 1.00 51.38 83 TRP A C 1
ATOM 705 O O . TRP A 1 83 ? -12.480 -43.412 -23.437 1.00 51.38 83 TRP A O 1
ATOM 715 N N . ILE A 1 84 ? -10.582 -44.479 -23.985 1.00 56.09 84 ILE A N 1
ATOM 716 C CA . ILE A 1 84 ? -11.036 -44.917 -25.307 1.00 56.09 84 ILE A CA 1
ATOM 717 C C . ILE A 1 84 ? -11.828 -46.210 -25.078 1.00 56.09 84 ILE A C 1
ATOM 719 O O . ILE A 1 84 ? -11.256 -47.208 -24.637 1.00 56.09 84 ILE A O 1
ATOM 723 N N . LEU A 1 85 ? -13.140 -46.132 -25.312 1.00 58.47 85 LEU A N 1
ATOM 724 C CA . LEU A 1 85 ? -14.015 -47.265 -25.624 1.00 58.47 85 LEU A CA 1
ATOM 725 C C . LEU A 1 85 ? -13.849 -47.641 -27.099 1.00 58.47 85 LEU A C 1
ATOM 727 O O . LEU A 1 85 ? -13.652 -46.706 -27.911 1.00 58.47 85 LEU A O 1
#

Secondary structure (DSSP, 8-state):
-PPPGGGGTHHHHHHHHTTT--TTTS--TT-EEEEEEEEEE-TTT--EEEEEEEEEEEEE-SS-EEEEE----------------

Radius of gyration: 19.82 Å; chains: 1; bounding box: 35×65×42 Å